Protein AF-A0A929YFV5-F1 (afdb_monomer)

pLDDT: mean 92.53, std 7.84, range [56.22, 98.0]

Mean predicted aligned error: 4.15 Å

Solvent-accessible surface area (backbone atoms only — not comparable to full-atom values): 3315 Å² total; per-residue (Å²): 108,72,69,58,61,58,49,67,73,39,68,64,42,39,53,55,52,40,50,46,36,38,76,76,65,71,45,51,75,76,78,36,42,68,30,54,49,52,42,52,49,48,51,52,52,52,51,54,48,45,55,69,70,66,60,87,130

Nearest PDB structures (foldseek):
  2key-assembly1_A  TM=5.412E-01  e=7.060E+00  Bacteroides fragilis NCTC 9343

Radius of gyration: 14.59 Å; Cα contacts (8 Å, |Δi|>4): 25; chains: 1; bounding box: 43×14×37 Å

Structure (mmCIF, N/CA/C/O backbone):
data_AF-A0A929YFV5-F1
#
_entry.id   AF-A0A929YFV5-F1
#
loop_
_atom_site.group_PDB
_atom_site.id
_atom_site.type_symbol
_atom_site.label_atom_id
_atom_site.label_alt_id
_atom_site.label_comp_id
_atom_site.label_asym_id
_atom_site.label_entity_id
_atom_site.label_seq_id
_atom_site.pdbx_PDB_ins_code
_atom_site.Cartn_x
_atom_site.Cartn_y
_atom_site.Cartn_z
_atom_site.occupancy
_atom_site.B_iso_or_equiv
_atom_site.auth_seq_id
_atom_site.auth_comp_id
_atom_site.auth_asym_id
_atom_site.auth_atom_id
_atom_site.pdbx_PDB_model_num
ATOM 1 N N . GLU A 1 1 ? -20.044 3.865 -9.335 1.00 76.06 1 GLU A N 1
ATOM 2 C CA . GLU A 1 1 ? -19.548 2.516 -9.682 1.00 76.06 1 GLU A CA 1
ATOM 3 C C . GLU A 1 1 ? -18.190 2.504 -10.393 1.00 76.06 1 GLU A C 1
ATOM 5 O O . GLU A 1 1 ? -17.211 2.202 -9.728 1.00 76.06 1 GLU A O 1
ATOM 10 N N . TRP A 1 2 ? -18.063 2.880 -11.675 1.00 87.88 2 TRP A N 1
ATOM 11 C CA . TRP A 1 2 ? -16.805 2.688 -12.436 1.00 87.88 2 TRP A CA 1
ATOM 12 C C . TRP A 1 2 ? -15.560 3.357 -11.822 1.00 87.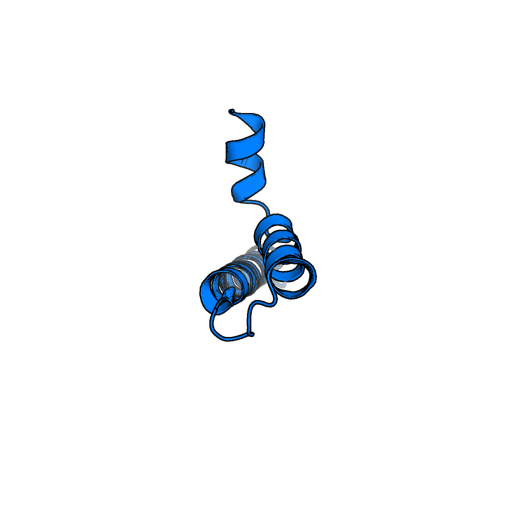88 2 TRP A C 1
ATOM 14 O O . TRP A 1 2 ? -14.55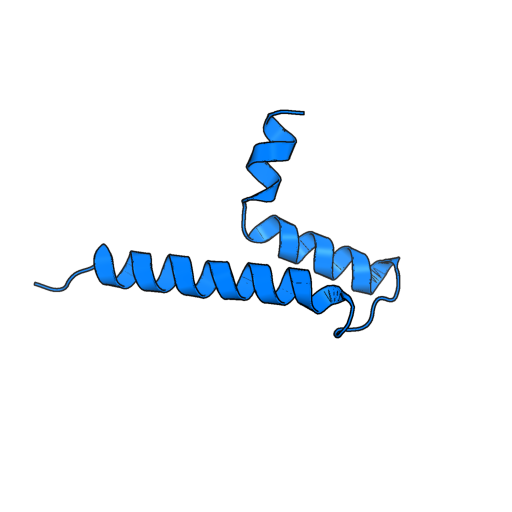3 2.695 -11.588 1.00 87.88 2 TRP A O 1
ATOM 24 N N . LEU A 1 3 ? -15.656 4.646 -11.477 1.00 85.38 3 LEU A N 1
ATOM 25 C CA . LEU A 1 3 ? -14.572 5.395 -10.823 1.00 85.38 3 LEU A CA 1
ATOM 26 C C . LEU A 1 3 ? -14.123 4.741 -9.511 1.00 85.38 3 LEU A C 1
ATOM 28 O O . LEU A 1 3 ? -12.929 4.643 -9.247 1.00 85.38 3 LEU A O 1
ATOM 32 N N . ARG A 1 4 ? -15.079 4.235 -8.724 1.00 82.81 4 ARG A N 1
ATOM 33 C CA . ARG A 1 4 ? -14.801 3.546 -7.461 1.00 82.81 4 ARG A CA 1
ATOM 34 C C . ARG A 1 4 ? -13.981 2.282 -7.708 1.00 82.81 4 ARG A C 1
ATOM 36 O O . ARG A 1 4 ? -12.968 2.093 -7.043 1.00 82.81 4 ARG A O 1
ATOM 43 N N . GLY A 1 5 ? -14.375 1.479 -8.698 1.00 84.75 5 GLY A N 1
ATOM 44 C CA . GLY A 1 5 ? -13.642 0.274 -9.086 1.00 84.75 5 GLY A CA 1
ATOM 45 C C . GLY A 1 5 ? -12.190 0.569 -9.460 1.00 84.75 5 GLY A C 1
ATOM 46 O O . GLY A 1 5 ? -11.294 -0.106 -8.975 1.00 84.75 5 GLY A O 1
ATOM 47 N N . VAL A 1 6 ? -11.933 1.628 -10.236 1.00 84.25 6 VAL A N 1
ATOM 48 C CA . VAL A 1 6 ? -10.560 2.023 -10.603 1.00 84.25 6 VAL A CA 1
ATOM 49 C C . VAL A 1 6 ? -9.763 2.477 -9.380 1.00 84.25 6 VAL A C 1
ATOM 51 O O . VAL A 1 6 ? -8.6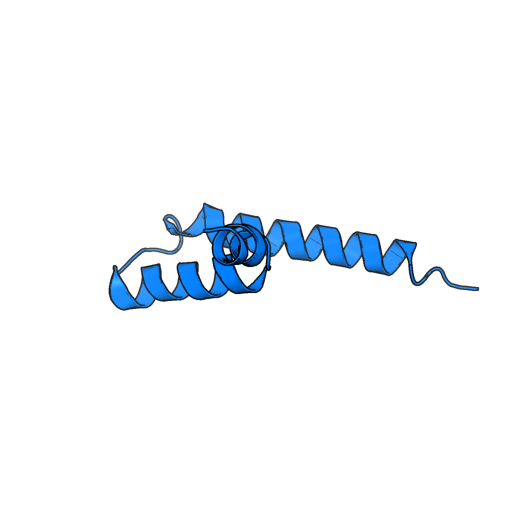24 2.054 -9.192 1.00 84.25 6 VAL A O 1
ATOM 54 N N . THR A 1 7 ? -10.360 3.306 -8.518 1.00 83.69 7 THR A N 1
ATOM 55 C CA . THR A 1 7 ? -9.657 3.827 -7.338 1.00 83.69 7 THR A CA 1
ATOM 56 C C . THR A 1 7 ? -9.239 2.735 -6.361 1.00 83.69 7 THR A C 1
ATOM 58 O O . THR A 1 7 ? -8.192 2.876 -5.748 1.00 83.69 7 THR A O 1
ATOM 61 N N . GLN A 1 8 ? -9.969 1.616 -6.273 1.00 82.38 8 GLN A N 1
ATOM 62 C CA . GLN A 1 8 ? -9.609 0.492 -5.398 1.00 82.38 8 GLN A CA 1
ATOM 63 C C . GLN A 1 8 ? -8.263 -0.160 -5.741 1.00 82.38 8 GLN A C 1
ATOM 65 O O . GLN A 1 8 ? -7.673 -0.817 -4.886 1.00 82.38 8 GLN A O 1
ATOM 70 N N . PHE A 1 9 ? -7.756 0.042 -6.958 1.00 82.88 9 PHE A N 1
ATOM 71 C CA . PHE A 1 9 ? -6.441 -0.447 -7.366 1.00 82.88 9 PHE A CA 1
ATOM 72 C C . PHE A 1 9 ? -5.309 0.541 -7.069 1.00 82.88 9 PHE A C 1
ATOM 74 O O . PHE A 1 9 ? -4.146 0.197 -7.252 1.00 82.88 9 PHE A O 1
ATOM 81 N N . ILE A 1 10 ? -5.606 1.758 -6.607 1.00 88.06 10 ILE A N 1
ATOM 82 C CA . ILE A 1 10 ? -4.578 2.746 -6.282 1.00 88.06 10 ILE A CA 1
ATOM 83 C C . ILE A 1 10 ? -3.981 2.390 -4.912 1.00 88.06 10 ILE A C 1
ATOM 85 O O . ILE A 1 10 ? -4.736 2.236 -3.952 1.00 88.06 10 ILE A O 1
ATOM 89 N N . PRO A 1 11 ? -2.644 2.322 -4.759 1.00 88.25 11 PRO A N 1
ATOM 90 C CA . PRO A 1 11 ? -1.996 1.952 -3.496 1.00 88.25 11 PRO A CA 1
ATOM 91 C C . PRO A 1 11 ? -2.374 2.840 -2.303 1.00 88.25 11 PRO A C 1
ATOM 93 O O . PRO A 1 11 ? -2.285 2.403 -1.161 1.00 88.25 11 PRO A O 1
ATOM 96 N N . MET A 1 12 ? -2.839 4.068 -2.543 1.00 93.94 12 MET A N 1
ATOM 97 C CA . MET A 1 12 ? -3.331 4.951 -1.482 1.00 93.94 12 MET A CA 1
ATOM 98 C C . MET A 1 12 ? -4.637 4.470 -0.841 1.00 93.94 12 MET A C 1
ATOM 100 O O . MET A 1 12 ? -4.890 4.790 0.317 1.00 93.94 12 MET A O 1
ATOM 104 N N . THR A 1 13 ? -5.454 3.686 -1.545 1.00 94.44 13 THR A N 1
ATOM 105 C CA . THR A 1 13 ? -6.717 3.165 -1.011 1.00 94.44 13 THR A CA 1
ATOM 106 C C . THR A 1 13 ? -6.520 2.224 0.179 1.00 94.44 13 THR A C 1
ATOM 108 O O . THR A 1 13 ? -7.050 2.549 1.241 1.00 94.44 13 THR A O 1
ATOM 111 N N . PRO A 1 14 ? -5.720 1.138 0.102 1.00 94.88 14 PRO A N 1
ATOM 112 C CA . PRO A 1 14 ? -5.486 0.284 1.268 1.00 94.88 14 PRO A CA 1
ATOM 113 C C . PRO A 1 14 ? -4.815 1.026 2.436 1.00 94.88 14 PRO A C 1
ATOM 115 O O . PRO A 1 14 ? -5.054 0.667 3.586 1.00 94.88 14 PRO A O 1
ATOM 118 N N . VAL A 1 15 ? -4.030 2.082 2.178 1.00 96.06 15 VAL A N 1
ATOM 119 C CA . VAL A 1 15 ? -3.447 2.927 3.238 1.00 96.06 15 VAL A CA 1
ATOM 120 C C 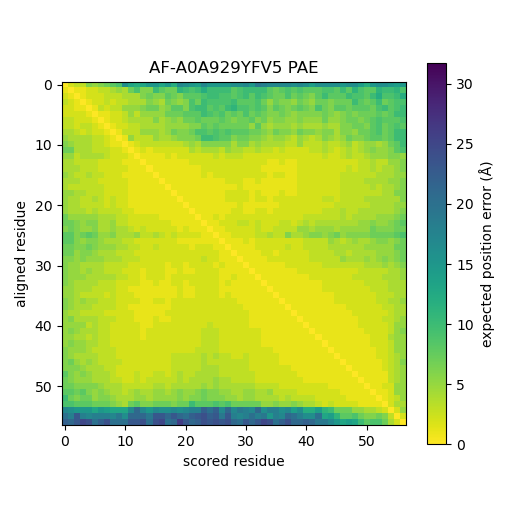. VAL A 1 15 ? -4.535 3.683 4.001 1.00 96.06 15 VAL A C 1
ATOM 122 O O . VAL A 1 15 ? -4.603 3.604 5.227 1.00 96.06 15 VAL A O 1
ATOM 125 N N . VAL A 1 16 ? -5.401 4.405 3.285 1.00 96.00 16 VAL A N 1
ATOM 126 C CA . VAL A 1 16 ? -6.486 5.184 3.900 1.00 96.00 16 VAL A CA 1
ATOM 127 C C . VAL A 1 16 ? -7.491 4.265 4.595 1.00 96.00 16 VAL A C 1
ATOM 129 O O . VAL A 1 16 ? -7.910 4.559 5.714 1.00 96.00 16 VAL A O 1
ATOM 132 N N . ASP A 1 17 ? -7.830 3.131 3.981 1.00 95.81 17 ASP A N 1
ATOM 133 C CA . ASP A 1 17 ? -8.740 2.150 4.574 1.00 95.81 17 ASP A CA 1
ATOM 134 C C . ASP A 1 17 ? -8.156 1.525 5.850 1.00 95.81 17 ASP A C 1
ATOM 136 O O . ASP A 1 17 ? -8.861 1.416 6.853 1.00 95.81 17 ASP A O 1
ATOM 140 N N . GLY A 1 18 ? -6.865 1.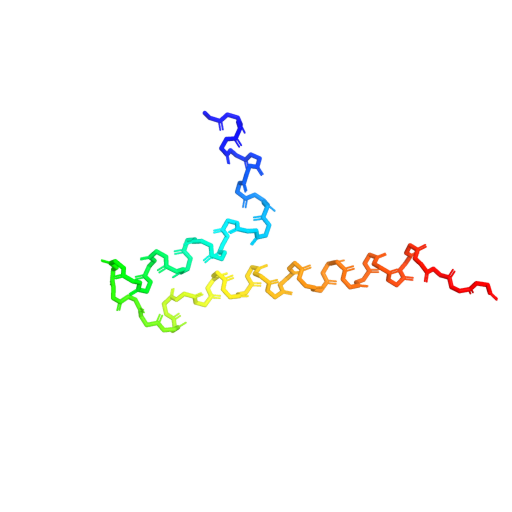173 5.856 1.00 96.31 18 GLY A N 1
ATOM 141 C CA . GLY A 1 18 ? -6.181 0.662 7.047 1.00 96.31 18 GLY A CA 1
ATOM 142 C C . GLY A 1 18 ? -6.188 1.667 8.201 1.00 96.31 18 GLY A C 1
ATOM 143 O O . GLY A 1 18 ? -6.500 1.306 9.336 1.00 96.31 18 GLY A O 1
ATOM 144 N N . PHE A 1 19 ? -5.926 2.947 7.915 1.00 97.56 19 PHE A N 1
ATOM 145 C CA . PHE A 1 19 ? -6.019 3.996 8.933 1.00 97.56 19 PHE A CA 1
ATOM 146 C C . PHE A 1 19 ? -7.437 4.180 9.459 1.00 97.56 19 PHE A C 1
ATOM 148 O O . PHE A 1 19 ? -7.615 4.308 10.670 1.00 97.56 19 PHE A O 1
ATOM 155 N N . ARG A 1 20 ? -8.447 4.159 8.582 1.00 97.69 20 ARG A N 1
ATOM 156 C CA . ARG A 1 20 ? -9.849 4.243 9.000 1.00 97.69 20 ARG A CA 1
ATOM 157 C C . ARG A 1 20 ? -10.189 3.120 9.980 1.00 97.69 20 ARG A C 1
ATOM 159 O O . ARG A 1 20 ? -10.754 3.402 11.034 1.00 97.69 20 ARG A O 1
ATOM 166 N N . LEU A 1 21 ? -9.792 1.885 9.671 1.00 98.00 21 LEU A N 1
ATOM 167 C CA . LEU A 1 21 ? -10.030 0.718 10.525 1.00 98.00 21 LEU A CA 1
ATOM 168 C C . LEU A 1 21 ? -9.384 0.880 11.910 1.00 98.00 21 LEU A C 1
ATOM 170 O O . LEU A 1 21 ? -10.054 0.700 12.923 1.00 98.00 21 LEU A O 1
ATOM 174 N N . ILE A 1 22 ? -8.118 1.299 11.979 1.00 97.75 22 ILE A N 1
ATOM 175 C CA . ILE A 1 22 ? -7.437 1.504 13.268 1.00 97.75 22 ILE A CA 1
ATOM 176 C C . ILE A 1 22 ? -8.092 2.639 14.070 1.00 97.75 22 ILE A C 1
ATOM 178 O O . ILE A 1 22 ? -8.365 2.494 15.259 1.00 97.75 22 ILE A O 1
ATOM 182 N N . MET A 1 23 ? -8.326 3.789 13.433 1.00 97.81 23 MET A N 1
ATOM 183 C CA . MET A 1 23 ? -8.745 5.010 14.130 1.00 97.81 23 MET A CA 1
ATOM 184 C C . MET A 1 23 ? -10.222 5.004 14.525 1.00 97.81 23 MET A C 1
ATOM 186 O O . MET A 1 23 ? -10.576 5.587 15.546 1.00 97.81 23 MET A O 1
ATOM 190 N N . THR A 1 24 ? -11.085 4.394 13.710 1.00 98.00 24 THR A N 1
ATOM 191 C CA . THR A 1 24 ? -12.546 4.483 13.880 1.00 98.00 24 THR A CA 1
ATOM 192 C C . THR A 1 24 ? -13.191 3.170 14.298 1.00 98.00 24 THR A C 1
ATOM 194 O O . THR A 1 24 ? -14.251 3.197 14.914 1.00 98.00 24 THR A O 1
ATOM 197 N N . GLU A 1 25 ? -12.543 2.039 14.011 1.00 97.19 25 GLU A N 1
ATOM 198 C CA . GLU A 1 25 ? -13.073 0.697 14.284 1.00 97.19 25 GLU A CA 1
ATOM 199 C C . GLU A 1 25 ? -12.212 -0.047 15.330 1.00 97.19 25 GLU A C 1
ATOM 201 O O . GLU A 1 25 ? -12.438 -1.224 15.588 1.00 97.19 25 GLU A O 1
ATOM 206 N N . GLN A 1 26 ? -11.223 0.636 15.937 1.00 96.06 26 GLN A N 1
ATOM 207 C CA . GLN A 1 26 ? -10.264 0.090 16.914 1.00 96.06 26 GLN A CA 1
ATOM 208 C C . GLN A 1 26 ? -9.568 -1.202 16.456 1.00 96.06 26 GLN A C 1
ATOM 210 O O . GLN A 1 26 ? -9.139 -2.009 17.283 1.00 96.06 26 GLN A O 1
ATOM 215 N N . ALA A 1 27 ? -9.424 -1.381 15.141 1.00 97.38 27 ALA A N 1
ATOM 216 C CA . ALA A 1 27 ? -8.772 -2.549 14.582 1.00 97.38 27 ALA A CA 1
ATOM 217 C C . ALA A 1 27 ? -7.301 -2.614 15.019 1.00 97.38 27 ALA A C 1
ATOM 219 O O . ALA A 1 27 ? -6.553 -1.632 14.974 1.00 97.38 27 ALA A O 1
ATOM 220 N N . SER A 1 28 ? -6.876 -3.803 15.414 1.00 96.88 28 SER A N 1
ATOM 221 C CA . SER A 1 28 ? -5.488 -4.159 15.666 1.00 96.88 28 SER A CA 1
ATOM 222 C C . SER A 1 28 ? -4.703 -4.315 14.359 1.00 96.88 28 SER A C 1
ATOM 224 O O . SER A 1 28 ? -5.252 -4.500 13.272 1.00 96.88 28 SER A O 1
ATOM 226 N N . LEU A 1 29 ? -3.371 -4.308 14.459 1.00 95.50 29 LEU A N 1
ATOM 227 C CA . LEU A 1 29 ? -2.494 -4.483 13.293 1.00 95.50 29 LEU A CA 1
ATOM 228 C C . LEU A 1 29 ? -2.684 -5.829 12.580 1.00 95.50 29 LEU A C 1
ATOM 230 O O . LEU A 1 29 ? -2.464 -5.918 11.375 1.00 95.50 29 LEU A O 1
ATOM 234 N N . ILE A 1 30 ? -3.093 -6.868 13.310 1.00 97.75 30 ILE A N 1
ATOM 235 C CA . ILE A 1 30 ? -3.340 -8.196 12.739 1.00 97.75 30 ILE A CA 1
ATOM 236 C C . ILE A 1 30 ? -4.584 -8.165 11.840 1.00 97.75 30 ILE A C 1
ATOM 238 O O . ILE A 1 30 ? -4.597 -8.779 10.775 1.00 97.75 30 ILE A O 1
ATOM 242 N N . GLU A 1 31 ? -5.609 -7.409 12.228 1.00 97.62 31 GLU A N 1
ATOM 243 C CA . GLU A 1 31 ? -6.867 -7.303 11.479 1.00 97.62 31 GLU A CA 1
ATOM 244 C C . GLU A 1 31 ? -6.705 -6.525 10.168 1.00 97.62 31 GLU A C 1
ATOM 246 O O . GLU A 1 31 ? -7.456 -6.762 9.222 1.00 97.62 31 GLU A O 1
ATOM 251 N N . ILE A 1 32 ? -5.685 -5.663 10.069 1.00 97.62 32 ILE A N 1
ATOM 252 C CA . ILE A 1 32 ? -5.368 -4.914 8.844 1.00 97.62 32 ILE A CA 1
ATOM 253 C C . ILE A 1 32 ? -4.228 -5.519 8.004 1.00 97.62 32 ILE A C 1
ATOM 255 O O . ILE A 1 32 ? -3.683 -4.868 7.106 1.00 97.62 32 ILE A O 1
ATOM 259 N N . LEU A 1 33 ? -3.841 -6.773 8.268 1.00 97.94 33 LEU A N 1
ATOM 260 C CA . LEU A 1 33 ? -2.842 -7.480 7.458 1.00 97.94 33 LEU A CA 1
ATOM 261 C C . LEU A 1 33 ? -3.150 -7.485 5.951 1.00 97.94 33 LEU A C 1
ATOM 263 O O . LEU A 1 33 ? -2.203 -7.330 5.177 1.00 97.94 33 LEU A O 1
ATOM 267 N N . PRO A 1 34 ? -4.413 -7.610 5.490 1.00 96.25 34 PRO A N 1
ATOM 268 C CA . PRO A 1 34 ? -4.720 -7.512 4.064 1.00 96.25 34 PRO A CA 1
ATOM 269 C C . PRO A 1 34 ? -4.294 -6.172 3.445 1.00 96.25 34 PRO A C 1
ATOM 271 O O . PRO A 1 34 ? -3.727 -6.150 2.353 1.00 96.25 34 PRO A O 1
ATOM 274 N N . GLN A 1 35 ? -4.508 -5.057 4.148 1.00 96.62 35 GLN A N 1
ATOM 275 C CA . GLN A 1 35 ? -4.131 -3.712 3.708 1.00 96.62 35 GLN A CA 1
ATOM 276 C C . GLN A 1 35 ? -2.608 -3.560 3.680 1.00 96.62 35 GLN A C 1
ATOM 278 O O . GLN A 1 35 ? -2.057 -3.067 2.696 1.00 96.62 35 GLN A O 1
ATOM 283 N N . ILE A 1 36 ? -1.920 -4.049 4.717 1.00 96.75 36 ILE A N 1
ATOM 284 C CA . ILE A 1 36 ? -0.450 -4.066 4.778 1.00 96.75 36 ILE A CA 1
ATOM 285 C C . ILE A 1 36 ? 0.122 -4.891 3.618 1.00 96.75 36 ILE A C 1
ATOM 287 O O . ILE A 1 36 ? 1.024 -4.436 2.914 1.00 96.75 36 ILE A O 1
ATOM 291 N N . GLY A 1 37 ? -0.435 -6.079 3.376 1.00 96.56 37 GLY A N 1
ATOM 292 C CA . GLY A 1 37 ? -0.045 -6.956 2.275 1.00 96.56 37 GLY A CA 1
ATOM 293 C C . GLY A 1 37 ? -0.258 -6.310 0.906 1.00 96.56 37 GLY A C 1
ATOM 294 O O . GLY A 1 37 ? 0.615 -6.406 0.046 1.00 96.56 37 GLY A O 1
ATOM 295 N N . ALA A 1 38 ? -1.367 -5.591 0.711 1.00 95.50 38 ALA A N 1
ATOM 296 C CA . ALA A 1 38 ? -1.640 -4.865 -0.5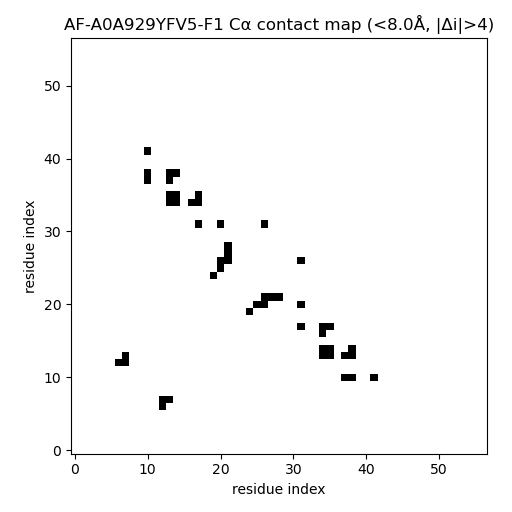28 1.00 95.50 38 ALA A CA 1
ATOM 297 C C . ALA A 1 38 ? -0.622 -3.740 -0.784 1.00 95.50 38 ALA A C 1
ATOM 299 O O . ALA A 1 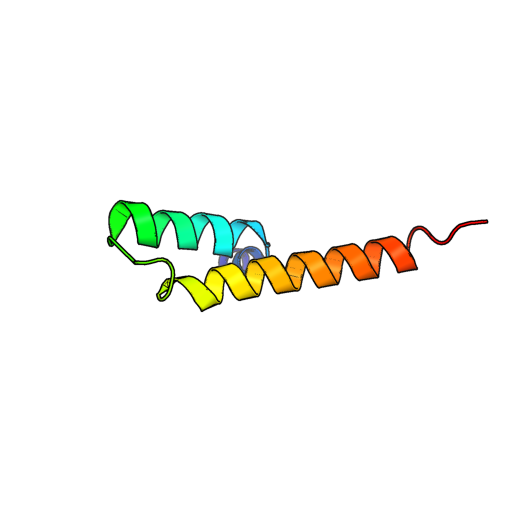38 ? -0.129 -3.596 -1.904 1.00 95.50 38 ALA A O 1
ATOM 300 N N . VAL A 1 39 ? -0.259 -2.970 0.248 1.00 96.00 39 VAL A N 1
ATOM 301 C CA . VAL A 1 39 ? 0.784 -1.936 0.139 1.00 96.00 39 VAL A CA 1
ATOM 302 C C . VAL A 1 39 ? 2.141 -2.569 -0.167 1.00 96.00 39 VAL A C 1
ATOM 304 O O . VAL A 1 39 ? 2.832 -2.119 -1.079 1.00 96.00 39 VAL A O 1
ATOM 307 N N . ALA A 1 40 ? 2.505 -3.645 0.534 1.00 97.00 40 ALA A N 1
ATOM 308 C CA . ALA A 1 40 ? 3.753 -4.367 0.293 1.00 97.00 40 ALA A CA 1
ATOM 309 C C . ALA A 1 40 ? 3.829 -4.927 -1.138 1.00 97.00 40 ALA A C 1
ATOM 311 O O . ALA A 1 40 ? 4.861 -4.800 -1.799 1.00 97.00 40 ALA A O 1
ATOM 312 N N . ALA A 1 41 ? 2.728 -5.479 -1.655 1.00 96.62 41 ALA A N 1
ATOM 313 C CA . ALA A 1 41 ? 2.643 -5.936 -3.037 1.00 96.62 41 ALA A CA 1
ATOM 314 C C . ALA A 1 41 ? 2.897 -4.788 -4.026 1.00 96.62 41 ALA A C 1
ATOM 316 O O . ALA A 1 41 ? 3.680 -4.946 -4.963 1.00 96.62 41 ALA A O 1
ATOM 317 N N . TRP A 1 42 ? 2.315 -3.609 -3.790 1.00 96.00 42 TRP A N 1
ATOM 318 C CA . TRP A 1 42 ? 2.564 -2.430 -4.622 1.00 96.00 42 TRP A CA 1
ATOM 319 C C . TRP A 1 42 ? 4.006 -1.926 -4.547 1.00 96.00 42 TRP A C 1
ATOM 321 O O . TRP A 1 42 ? 4.559 -1.551 -5.581 1.00 96.00 42 TRP A O 1
ATOM 331 N N . VAL A 1 43 ? 4.641 -1.968 -3.372 1.00 96.38 43 VAL A N 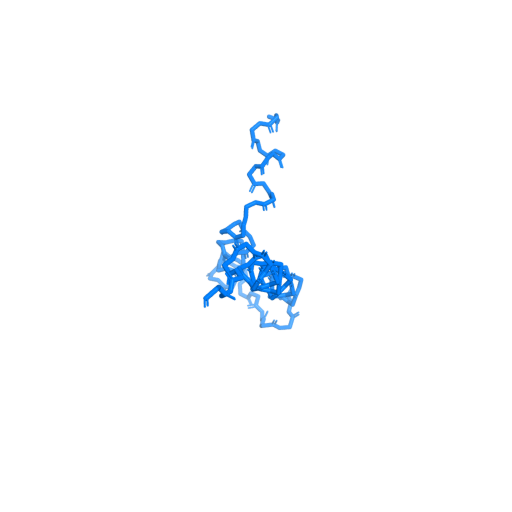1
ATOM 332 C CA . VAL A 1 43 ? 6.073 -1.655 -3.228 1.00 96.38 43 VAL A CA 1
ATOM 333 C C . VAL A 1 43 ? 6.907 -2.569 -4.123 1.00 96.38 43 VAL A C 1
ATOM 335 O O . VAL A 1 43 ? 7.739 -2.081 -4.885 1.00 96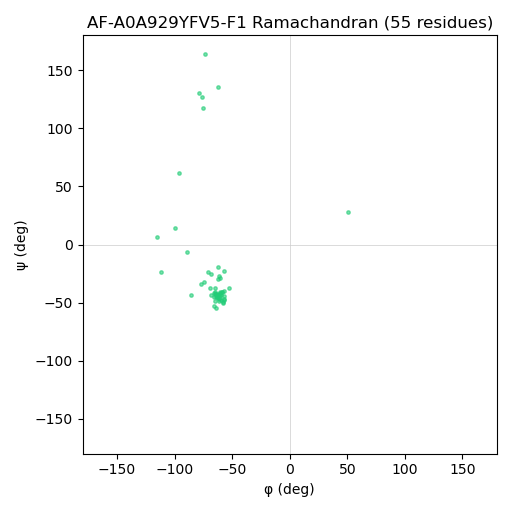.38 43 VAL A O 1
ATOM 338 N N . VAL A 1 44 ? 6.645 -3.879 -4.096 1.00 97.56 44 VAL A N 1
ATOM 339 C CA . VAL A 1 44 ? 7.344 -4.849 -4.953 1.00 97.56 44 VAL A CA 1
ATOM 340 C C . VAL A 1 44 ? 7.099 -4.557 -6.434 1.00 97.56 44 VAL A C 1
ATOM 342 O O . VAL A 1 44 ? 8.053 -4.504 -7.208 1.00 97.56 44 VAL A O 1
ATOM 345 N N . VAL A 1 45 ? 5.845 -4.323 -6.835 1.00 96.25 45 VAL A N 1
ATOM 346 C CA . VAL A 1 45 ? 5.484 -4.021 -8.231 1.00 96.25 45 VAL A CA 1
ATOM 347 C C . VAL A 1 45 ? 6.222 -2.784 -8.737 1.00 96.25 45 VAL A C 1
ATOM 349 O O . VAL A 1 45 ? 6.844 -2.838 -9.799 1.00 96.25 45 VAL A O 1
ATOM 352 N N . ILE A 1 46 ? 6.197 -1.686 -7.978 1.00 95.50 46 ILE A N 1
ATOM 353 C CA . ILE A 1 46 ? 6.853 -0.431 -8.361 1.00 95.50 46 ILE A CA 1
ATOM 354 C C . ILE A 1 46 ? 8.369 -0.610 -8.400 1.00 95.50 46 ILE A C 1
ATOM 356 O O . ILE A 1 46 ? 9.007 -0.143 -9.338 1.00 95.50 46 ILE A O 1
ATOM 360 N N . TYR A 1 47 ? 8.951 -1.314 -7.430 1.00 95.94 47 TYR A N 1
ATOM 361 C CA . TYR A 1 47 ? 10.390 -1.554 -7.391 1.00 95.94 47 TYR A CA 1
ATOM 362 C C . TYR A 1 47 ? 10.869 -2.371 -8.600 1.00 95.94 47 TYR A C 1
ATOM 364 O O . TYR A 1 47 ? 11.833 -1.999 -9.270 1.00 95.94 47 TYR A O 1
ATOM 372 N N . VAL A 1 48 ? 10.147 -3.441 -8.949 1.00 96.88 48 VAL A N 1
ATOM 373 C CA . VAL A 1 48 ? 10.425 -4.244 -10.150 1.00 96.88 48 VAL A CA 1
ATOM 374 C C . VAL A 1 48 ? 10.249 -3.413 -11.421 1.00 96.88 48 VAL A C 1
ATOM 376 O O . VAL A 1 48 ? 11.083 -3.495 -12.327 1.00 96.88 48 VAL A O 1
ATOM 379 N N . ALA A 1 49 ? 9.188 -2.605 -11.499 1.00 95.81 49 ALA A N 1
ATOM 380 C CA . ALA A 1 49 ? 8.960 -1.709 -12.627 1.00 95.81 49 ALA A CA 1
ATOM 381 C C . ALA A 1 49 ? 10.097 -0.689 -12.766 1.00 95.81 49 ALA A C 1
ATOM 383 O O . ALA A 1 49 ? 10.592 -0.490 -13.871 1.00 95.81 49 ALA A O 1
ATOM 384 N N . ALA A 1 50 ? 10.562 -0.110 -11.658 1.00 95.62 50 ALA A N 1
ATOM 385 C CA . ALA A 1 50 ? 11.663 0.841 -11.642 1.00 95.62 50 ALA A CA 1
ATOM 386 C C . ALA A 1 50 ? 12.959 0.208 -12.165 1.00 95.62 50 ALA A C 1
ATOM 388 O O . ALA A 1 50 ? 13.565 0.760 -13.073 1.00 95.62 50 ALA A O 1
ATOM 389 N N . ILE A 1 51 ? 13.341 -0.981 -11.685 1.00 95.19 51 ILE A N 1
ATOM 390 C CA . ILE A 1 51 ? 14.536 -1.689 -12.185 1.00 95.19 51 ILE A CA 1
ATOM 391 C C . ILE A 1 51 ? 14.431 -1.975 -13.690 1.00 95.19 51 ILE A C 1
ATOM 393 O O . ILE A 1 51 ? 15.411 -1.853 -14.423 1.00 95.19 51 ILE A O 1
ATOM 397 N N . LYS A 1 52 ? 13.248 -2.382 -14.165 1.00 92.88 52 LYS A N 1
ATOM 398 C CA . LYS A 1 52 ? 13.037 -2.711 -15.581 1.00 92.88 52 LYS A CA 1
ATOM 399 C C . LYS A 1 52 ? 12.960 -1.490 -16.493 1.00 92.88 52 LYS A C 1
ATOM 401 O O . LYS A 1 52 ? 13.322 -1.613 -17.661 1.00 92.88 52 LYS A O 1
ATOM 406 N N . LEU A 1 53 ? 12.449 -0.368 -15.997 1.00 94.75 53 LEU A N 1
ATOM 407 C CA . LEU A 1 53 ? 12.275 0.859 -16.769 1.00 94.75 53 LEU A CA 1
ATOM 408 C C . LEU A 1 53 ? 13.548 1.710 -16.760 1.00 94.75 53 LEU A C 1
ATOM 410 O O . LEU A 1 53 ? 13.970 2.193 -17.803 1.00 94.75 53 LEU A O 1
ATOM 414 N N . PHE A 1 54 ? 14.186 1.838 -15.599 1.00 92.62 54 PHE A N 1
ATOM 415 C CA . PHE A 1 54 ? 15.439 2.562 -15.401 1.00 92.62 54 PHE A CA 1
ATOM 416 C C . PHE A 1 54 ? 16.614 1.584 -15.458 1.00 92.62 54 PHE A C 1
ATOM 418 O O . PHE A 1 54 ? 17.336 1.370 -14.484 1.00 92.62 54 PHE A O 1
ATOM 425 N N . ARG A 1 55 ? 16.761 0.931 -16.615 1.00 79.50 55 ARG A N 1
ATOM 426 C CA . ARG A 1 55 ? 17.923 0.089 -16.912 1.00 79.50 55 ARG A CA 1
ATOM 427 C C . ARG A 1 55 ? 19.093 1.009 -17.241 1.00 79.50 55 ARG A C 1
ATOM 429 O O . ARG A 1 55 ? 18.959 1.888 -18.082 1.00 79.50 55 ARG A O 1
ATOM 436 N N . TRP A 1 56 ? 20.201 0.805 -16.547 1.00 71.25 56 TRP A N 1
ATOM 437 C CA . TRP A 1 56 ? 21.415 1.599 -16.675 1.00 71.25 56 TRP A CA 1
ATOM 438 C C . TRP A 1 56 ? 22.154 1.220 -17.972 1.00 71.25 56 TRP A C 1
ATOM 440 O O . TRP A 1 56 ? 22.534 0.056 -18.131 1.00 71.25 56 TRP A O 1
ATOM 450 N N . GLU A 1 57 ? 22.301 2.184 -18.888 1.00 56.22 57 GLU A N 1
ATOM 451 C CA . GLU A 1 57 ? 23.506 2.353 -19.724 1.00 56.22 57 GLU A CA 1
ATOM 452 C C . GLU A 1 57 ? 24.545 3.134 -18.909 1.00 56.22 57 GLU A C 1
ATOM 454 O O . GLU A 1 57 ? 25.745 2.801 -19.017 1.00 56.22 57 GLU A O 1
#

Foldseek 3Di:
DVVVVVVCLPLVVLVVVLCCCCPPVVDDPVNSVVSVVSNVVVVVVVVVVCCVVPPDD

Sequence (57 aa):
EWLRGVTQFIPMTPVVDGFRLIMTEQASLIEILPQIGAVAAWVVVIYVAAIKLFRWE

Secondary structure (DSSP, 8-state):
-HHHHHHTTSTHHHHHHHHHHHHHH---TTTTHHHHHHHHHHHHHHHHHHHHHS---